Protein AF-A0A2I1P7T6-F1 (afdb_monomer)

Sequence (65 aa):
ILAMTSNGGVIRTEVSQIRHSGRATMGVRLVDLAKGNELVAVDRNVEEEAEESAEATAKAETESE

Solvent-accessible surface area (backbone atoms only — not comparable to full-atom values): 4277 Å² total; per-residue (Å²): 56,35,37,32,33,70,84,74,48,76,46,79,47,62,67,89,77,56,77,91,69,66,92,93,56,92,73,79,83,91,70,89,67,58,92,93,51,47,80,72,47,74,47,80,62,58,65,64,62,53,52,53,53,50,52,55,53,56,51,58,60,63,74,73,111

Nearest PDB structures (foldseek):
  6rkw-assembly1_C  TM=9.367E-01  e=3.110E-01  Escherichia coli K-12
  1zi0-assembly1_A  TM=8.962E-01  e=2.905E-01  Escherichia coli

pLDDT: mean 84.42, std 12.67, range [48.69, 96.12]

Foldseek 3Di:
DWWAKPVGDIDDDDPVPADDDDPPDPGDDPDDDDPPMDTDDDDDDCPVVVVVVVVVVVVVVVVVD

Structure (mmCIF, N/CA/C/O backbone):
data_AF-A0A2I1P7T6-F1
#
_entry.id   AF-A0A2I1P7T6-F1
#
loop_
_atom_site.group_PDB
_atom_site.id
_atom_site.type_symbol
_atom_site.label_atom_id
_atom_site.label_alt_id
_atom_site.label_comp_id
_atom_site.label_asym_id
_atom_site.label_entity_id
_atom_site.label_seq_id
_atom_site.pdbx_PDB_ins_code
_atom_site.Cartn_x
_atom_site.Cartn_y
_atom_site.Cartn_z
_atom_site.occupancy
_atom_site.B_iso_or_equiv
_atom_site.auth_seq_id
_atom_site.auth_comp_id
_atom_site.auth_asym_id
_atom_site.auth_atom_id
_atom_site.pdbx_PDB_model_num
ATOM 1 N N . ILE A 1 1 ? 0.200 0.066 -8.475 1.00 91.19 1 ILE A N 1
ATOM 2 C CA . ILE A 1 1 ? 0.282 -0.697 -7.205 1.00 91.19 1 ILE A CA 1
ATOM 3 C C . ILE A 1 1 ? -0.995 -1.494 -6.981 1.00 91.19 1 ILE A C 1
ATOM 5 O O . ILE A 1 1 ? -2.046 -1.112 -7.490 1.00 91.19 1 ILE A O 1
ATOM 9 N N . LEU A 1 2 ? -0.890 -2.582 -6.227 1.00 93.25 2 LEU A N 1
ATOM 10 C CA . LEU A 1 2 ? -2.006 -3.383 -5.737 1.00 93.25 2 LEU A CA 1
ATOM 11 C C . LEU A 1 2 ? -2.057 -3.257 -4.217 1.00 93.25 2 LEU A C 1
ATOM 13 O O . LEU A 1 2 ? -1.021 -3.314 -3.562 1.00 93.25 2 LEU A O 1
ATOM 17 N N . ALA A 1 3 ? -3.245 -3.076 -3.657 1.00 94.31 3 ALA A N 1
ATOM 18 C CA . ALA A 1 3 ? -3.455 -2.954 -2.221 1.00 94.31 3 ALA A CA 1
ATOM 19 C C . ALA A 1 3 ? -4.552 -3.939 -1.793 1.00 94.31 3 ALA A C 1
ATOM 21 O O . ALA A 1 3 ? -5.619 -3.968 -2.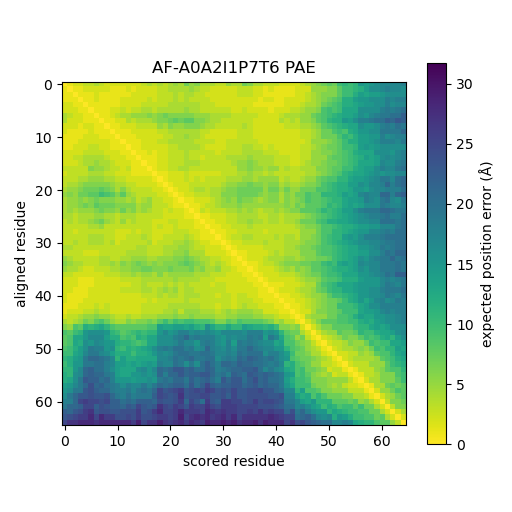403 1.00 94.31 3 ALA A O 1
ATOM 22 N N . MET A 1 4 ? -4.292 -4.758 -0.773 1.00 95.12 4 MET A N 1
ATOM 23 C CA . MET A 1 4 ? -5.232 -5.767 -0.278 1.00 95.12 4 MET A CA 1
ATOM 24 C C . MET A 1 4 ? -5.807 -5.356 1.070 1.00 95.12 4 MET A C 1
ATOM 26 O O . MET A 1 4 ? -5.078 -4.914 1.962 1.00 95.12 4 MET A O 1
ATOM 30 N N . THR A 1 5 ? -7.111 -5.539 1.230 1.00 95.75 5 THR A N 1
ATOM 31 C CA . THR A 1 5 ? -7.843 -5.243 2.464 1.00 95.75 5 THR A CA 1
ATOM 32 C C . THR A 1 5 ? -8.159 -6.514 3.248 1.00 95.75 5 THR A C 1
ATOM 34 O O . THR A 1 5 ? -8.233 -7.609 2.692 1.00 95.75 5 THR A O 1
ATOM 37 N N . SER A 1 6 ? -8.384 -6.382 4.556 1.0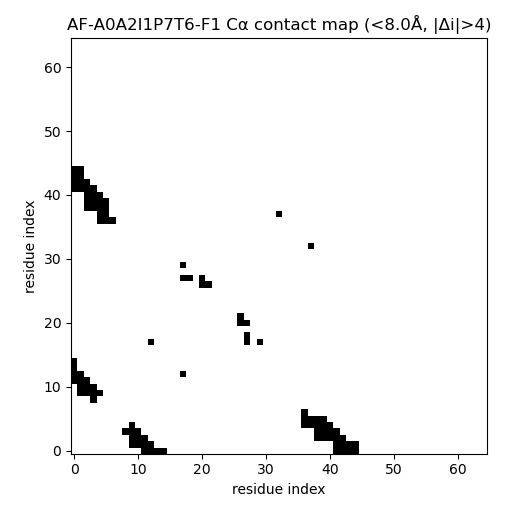0 95.62 6 SER A N 1
ATOM 38 C CA . SER A 1 6 ? -8.656 -7.510 5.462 1.00 95.62 6 SER A CA 1
ATOM 39 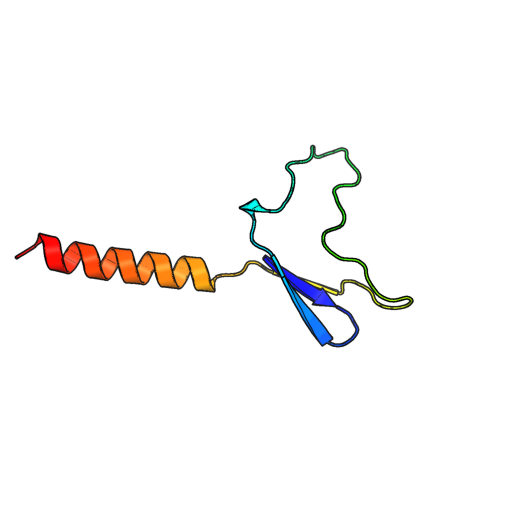C C . SER A 1 6 ? -9.900 -8.334 5.100 1.00 95.62 6 SER A C 1
ATOM 41 O O . SER A 1 6 ? -10.000 -9.496 5.481 1.00 95.62 6 SER A O 1
ATOM 43 N N . ASN A 1 7 ? -10.834 -7.766 4.333 1.00 94.31 7 ASN A N 1
AT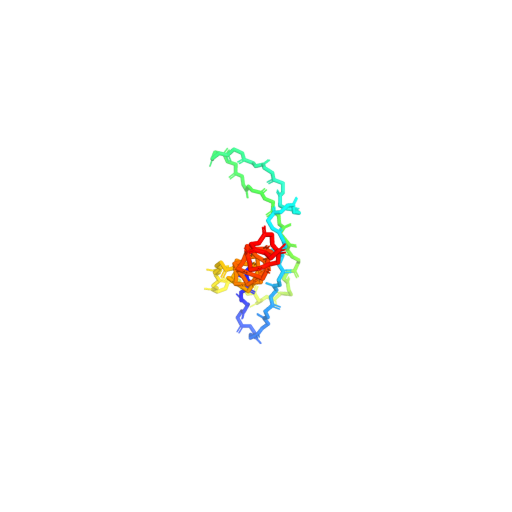OM 44 C CA . ASN A 1 7 ? -12.020 -8.458 3.822 1.00 94.31 7 ASN A CA 1
ATOM 45 C C . ASN A 1 7 ? -11.794 -9.179 2.474 1.00 94.31 7 ASN A C 1
ATOM 47 O O . ASN A 1 7 ? -12.765 -9.615 1.860 1.00 94.31 7 ASN A O 1
ATOM 51 N N . GLY A 1 8 ? -10.549 -9.269 1.990 1.00 92.44 8 GLY A N 1
ATOM 52 C CA . GLY A 1 8 ? -10.200 -9.926 0.725 1.00 92.44 8 GLY A CA 1
ATOM 53 C C . GLY A 1 8 ? -10.400 -9.065 -0.527 1.00 92.44 8 GLY A C 1
ATOM 54 O O . GLY A 1 8 ? -10.284 -9.570 -1.640 1.00 92.44 8 GLY A O 1
ATOM 55 N N . GLY A 1 9 ? -10.704 -7.774 -0.367 1.00 93.25 9 GLY A N 1
ATOM 56 C CA . GLY A 1 9 ? -10.756 -6.826 -1.476 1.00 93.25 9 GLY A CA 1
ATOM 57 C C . GLY A 1 9 ? -9.364 -6.499 -2.017 1.00 93.25 9 GLY A C 1
ATOM 58 O O . GLY A 1 9 ? -8.395 -6.413 -1.260 1.00 93.25 9 GLY A O 1
ATOM 59 N N . VAL A 1 10 ? -9.276 -6.283 -3.330 1.0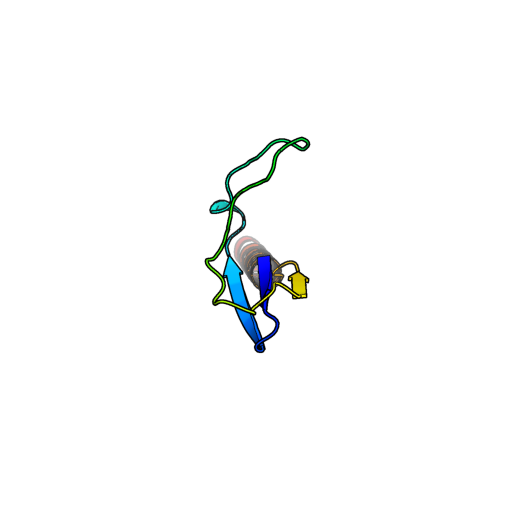0 93.44 10 VAL A N 1
ATOM 60 C CA . VAL A 1 10 ? -8.057 -5.827 -4.006 1.00 93.44 10 VAL A CA 1
ATOM 61 C C . VAL A 1 10 ? -8.347 -4.511 -4.710 1.00 93.44 10 VAL A C 1
ATOM 63 O O . VAL A 1 10 ? -9.307 -4.394 -5.469 1.00 93.44 10 VAL A O 1
ATOM 66 N N . ILE A 1 11 ? -7.503 -3.519 -4.454 1.00 92.31 11 ILE A N 1
ATOM 67 C CA . ILE A 1 11 ? -7.563 -2.196 -5.064 1.00 92.31 11 ILE A CA 1
ATOM 68 C C . ILE A 1 11 ? -6.355 -2.044 -5.977 1.00 92.31 11 ILE A C 1
ATOM 70 O O . ILE A 1 11 ? -5.214 -2.230 -5.550 1.00 92.31 11 ILE A O 1
ATOM 74 N N . ARG A 1 12 ? -6.611 -1.662 -7.227 1.00 91.56 12 ARG A N 1
ATOM 75 C CA . ARG A 1 12 ? -5.583 -1.311 -8.204 1.00 91.56 12 ARG A CA 1
ATOM 76 C C . ARG A 1 12 ? -5.523 0.202 -8.343 1.00 91.56 12 ARG A C 1
ATOM 78 O O . ARG A 1 12 ? -6.554 0.851 -8.504 1.00 91.56 12 ARG A O 1
ATOM 85 N N . THR A 1 13 ? -4.322 0.760 -8.275 1.00 90.38 13 THR A N 1
ATOM 86 C CA . THR A 1 13 ? -4.108 2.203 -8.438 1.00 90.38 13 THR A CA 1
ATOM 87 C C . THR A 1 13 ? -2.843 2.434 -9.242 1.00 90.38 13 THR A C 1
ATOM 89 O O . THR A 1 13 ? -1.783 1.897 -8.902 1.00 90.38 13 THR A O 1
ATOM 92 N N . GLU A 1 14 ? -2.945 3.220 -10.308 1.00 90.25 14 GLU A N 1
ATOM 93 C CA . GLU A 1 14 ? -1.785 3.651 -11.084 1.00 90.25 14 GLU A CA 1
ATOM 94 C C . GLU A 1 14 ? -0.896 4.563 -10.236 1.00 90.25 14 GLU A C 1
ATOM 96 O O . GLU A 1 14 ? -1.378 5.374 -9.443 1.00 90.25 14 GLU A O 1
ATOM 101 N N . V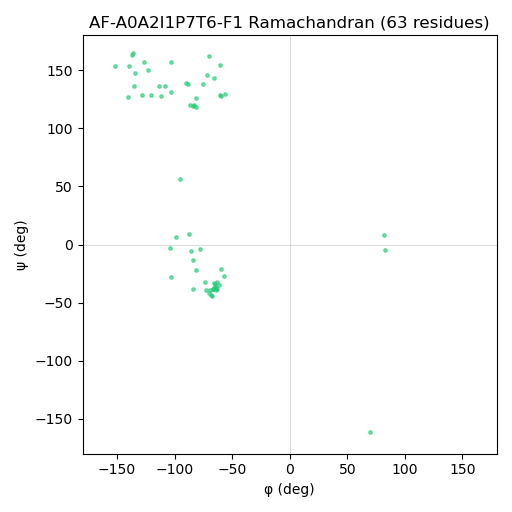AL A 1 15 ? 0.423 4.456 -10.401 1.00 89.69 15 VAL A N 1
ATOM 102 C CA . VAL A 1 15 ? 1.370 5.277 -9.624 1.00 89.69 15 VAL A CA 1
ATOM 103 C C . VAL A 1 15 ? 1.215 6.764 -9.962 1.00 89.69 15 VAL A C 1
ATOM 105 O O . VAL A 1 15 ? 1.325 7.607 -9.075 1.00 89.69 15 VAL A O 1
ATOM 108 N N . SER A 1 16 ? 0.880 7.074 -11.217 1.00 89.94 16 SER A N 1
ATOM 109 C CA . SER A 1 16 ? 0.613 8.424 -11.734 1.00 89.94 16 SER A CA 1
ATOM 110 C C . SER A 1 16 ? -0.501 9.161 -10.977 1.00 89.94 16 SER A C 1
ATOM 112 O O . SER A 1 16 ? -0.493 10.389 -10.900 1.00 89.94 16 SER A O 1
ATOM 114 N N . GLN A 1 17 ? -1.445 8.424 -10.386 1.00 88.31 17 GLN A N 1
ATOM 115 C CA . GLN A 1 17 ? -2.587 8.973 -9.653 1.00 88.31 17 GLN A CA 1
ATOM 116 C C . GLN A 1 17 ? -2.241 9.318 -8.197 1.00 88.31 17 GLN A C 1
ATOM 118 O O . GLN A 1 17 ? -3.003 10.011 -7.518 1.00 88.31 17 GLN A O 1
ATOM 123 N N . ILE A 1 18 ? -1.093 8.855 -7.693 1.00 90.94 18 ILE A N 1
ATOM 124 C CA . ILE A 1 18 ? -0.675 9.079 -6.311 1.00 90.94 18 ILE A CA 1
ATOM 125 C C . ILE A 1 18 ? 0.070 10.407 -6.219 1.00 90.94 18 ILE A C 1
ATOM 127 O O . ILE A 1 18 ? 1.127 10.613 -6.814 1.00 90.94 18 ILE A O 1
ATOM 131 N N . ARG A 1 19 ? -0.460 11.321 -5.405 1.00 90.88 19 ARG A N 1
ATOM 132 C CA . ARG A 1 19 ? 0.188 12.607 -5.153 1.00 90.88 19 ARG A CA 1
ATOM 133 C C . ARG A 1 19 ? 1.573 12.401 -4.538 1.00 90.88 19 ARG A C 1
ATOM 135 O O . ARG A 1 19 ? 1.703 11.777 -3.485 1.00 90.88 19 ARG A O 1
ATOM 142 N N . HIS A 1 20 ? 2.585 13.036 -5.124 1.00 91.19 20 HIS A N 1
ATOM 143 C CA . HIS A 1 20 ? 3.901 13.138 -4.501 1.00 91.19 20 HIS A CA 1
ATOM 144 C C . HIS A 1 20 ? 3.807 13.850 -3.146 1.00 91.19 20 HIS A C 1
ATOM 146 O O . HIS A 1 20 ? 3.278 14.958 -3.039 1.00 91.19 20 HIS A O 1
ATOM 152 N N . SER A 1 21 ? 4.350 13.213 -2.112 1.00 92.25 21 SER A N 1
ATOM 153 C CA . SER A 1 21 ? 4.428 13.761 -0.761 1.00 92.25 21 SER A CA 1
ATOM 154 C C . SER A 1 21 ? 5.823 13.540 -0.181 1.00 92.25 21 SER A C 1
ATOM 156 O O . SER A 1 21 ? 6.496 12.564 -0.504 1.00 92.25 21 SER A O 1
ATOM 158 N N . GLY A 1 22 ? 6.277 14.467 0.663 1.00 93.25 22 GLY A N 1
ATOM 159 C CA . GLY A 1 22 ? 7.591 14.385 1.302 1.00 93.25 22 GLY A CA 1
ATOM 160 C C . GLY A 1 22 ? 7.671 13.274 2.355 1.00 93.25 22 GLY A C 1
ATOM 161 O O . GLY A 1 22 ? 6.656 12.817 2.879 1.00 93.25 22 GLY A O 1
ATOM 162 N N . ARG A 1 23 ? 8.895 12.878 2.728 1.00 93.06 23 ARG A N 1
ATOM 163 C CA . ARG A 1 23 ? 9.136 11.782 3.687 1.00 93.06 23 ARG A CA 1
ATOM 164 C C . ARG A 1 23 ? 8.553 12.044 5.082 1.00 93.06 23 ARG A C 1
ATOM 166 O O . ARG A 1 23 ? 8.104 11.113 5.736 1.00 93.06 23 ARG A O 1
ATOM 173 N N . ALA A 1 24 ? 8.557 13.297 5.531 1.00 96.06 24 ALA A N 1
ATOM 174 C CA . ALA A 1 24 ? 8.015 13.706 6.827 1.00 96.06 24 ALA A CA 1
ATOM 175 C C . ALA A 1 24 ? 6.568 14.212 6.686 1.00 96.06 24 ALA A C 1
ATOM 177 O O . ALA A 1 24 ? 6.266 15.359 7.005 1.00 96.06 24 ALA A O 1
ATOM 178 N N . THR A 1 25 ? 5.681 13.379 6.137 1.00 94.25 25 THR A N 1
ATOM 179 C CA . THR A 1 25 ? 4.260 13.712 5.954 1.00 94.25 25 THR A CA 1
ATOM 180 C C . THR A 1 25 ? 3.369 12.539 6.347 1.00 94.25 25 THR A C 1
ATOM 182 O O . THR A 1 25 ? 3.830 11.408 6.461 1.00 94.25 25 THR A O 1
ATOM 185 N N . MET A 1 26 ? 2.075 12.806 6.518 1.00 92.88 26 MET A N 1
ATOM 186 C CA . MET A 1 26 ? 1.063 11.768 6.754 1.00 92.88 26 MET A CA 1
ATOM 187 C C . MET A 1 26 ? 0.646 11.023 5.474 1.00 92.88 26 MET A C 1
ATOM 189 O O . MET A 1 26 ? -0.161 10.101 5.539 1.00 92.88 26 MET A O 1
ATOM 193 N N . GLY A 1 27 ? 1.161 11.430 4.310 1.00 91.19 27 GLY A N 1
ATOM 194 C CA . GLY A 1 27 ? 0.733 10.906 3.016 1.00 91.19 27 GLY A CA 1
ATOM 195 C C . GLY A 1 27 ? -0.684 11.335 2.621 1.00 91.19 27 GLY A C 1
ATOM 196 O O . GLY A 1 27 ? -1.233 12.315 3.131 1.00 91.19 27 GLY A O 1
ATOM 197 N N . VAL A 1 28 ? -1.259 10.601 1.670 1.00 90.62 28 VAL A N 1
ATOM 198 C CA . VAL A 1 28 ? -2.630 10.780 1.172 1.00 90.62 28 VAL A CA 1
ATOM 199 C C . VAL A 1 28 ? -3.407 9.477 1.327 1.00 90.62 28 VAL A C 1
ATOM 201 O O . VAL A 1 28 ? -2.827 8.394 1.281 1.00 90.62 28 VAL A O 1
ATOM 204 N N . ARG A 1 29 ? -4.725 9.570 1.511 1.00 90.25 29 ARG A N 1
ATOM 205 C CA . ARG A 1 29 ? -5.594 8.388 1.503 1.00 90.25 29 ARG A CA 1
ATOM 206 C C . ARG A 1 29 ? -5.895 8.003 0.062 1.00 90.25 29 ARG A C 1
ATOM 208 O O . ARG A 1 29 ? -6.349 8.849 -0.700 1.00 90.25 29 ARG A O 1
ATOM 215 N N . LEU A 1 30 ? -5.636 6.744 -0.286 1.00 88.69 30 LEU A N 1
ATOM 216 C CA . LEU A 1 30 ? -5.935 6.204 -1.615 1.00 88.69 30 LEU A CA 1
ATOM 217 C C . LEU A 1 30 ? -7.387 5.729 -1.724 1.00 88.69 30 LEU A C 1
ATOM 219 O O . LEU A 1 30 ? -8.016 5.937 -2.754 1.00 88.69 30 LEU A O 1
ATOM 223 N N . VAL A 1 31 ? -7.922 5.120 -0.659 1.00 87.06 31 VAL A N 1
ATOM 224 C CA . VAL A 1 31 ? -9.310 4.639 -0.597 1.00 87.06 31 VAL A CA 1
ATOM 225 C C . VAL A 1 31 ? -9.930 4.919 0.764 1.00 87.06 31 VAL A C 1
ATOM 227 O O . VAL A 1 31 ? -9.229 4.947 1.780 1.00 87.06 31 VAL A O 1
ATOM 230 N N . ASP A 1 32 ? -11.253 5.040 0.788 1.00 90.44 32 ASP A N 1
ATOM 231 C CA . ASP A 1 32 ? -12.024 4.976 2.023 1.00 90.44 32 ASP A CA 1
ATOM 232 C C . ASP A 1 32 ? -12.303 3.514 2.384 1.00 90.44 32 ASP A C 1
ATOM 234 O O . ASP A 1 32 ? -12.939 2.769 1.636 1.00 90.44 32 ASP A O 1
ATOM 238 N N . LEU A 1 33 ? -11.817 3.094 3.549 1.00 91.19 33 LEU A N 1
ATOM 239 C CA . LEU A 1 33 ? -12.075 1.764 4.086 1.00 91.19 33 LEU A CA 1
ATOM 240 C C . LEU A 1 33 ? -13.363 1.781 4.911 1.00 91.19 33 LEU A C 1
ATOM 242 O O . LEU A 1 33 ? -13.606 2.695 5.705 1.00 91.19 33 LEU A O 1
ATOM 246 N N . ALA A 1 34 ? -14.185 0.743 4.752 1.00 91.00 34 ALA A N 1
ATOM 247 C CA . ALA A 1 34 ? -15.327 0.531 5.630 1.00 91.00 34 ALA A CA 1
ATOM 248 C C . ALA A 1 34 ? -14.862 0.351 7.087 1.00 91.00 34 ALA A C 1
ATOM 250 O O . ALA A 1 34 ? -13.737 -0.072 7.355 1.00 91.00 34 ALA A O 1
ATOM 251 N N . LYS A 1 35 ? -15.737 0.658 8.050 1.00 93.75 35 LYS A N 1
ATOM 252 C CA . LYS A 1 35 ? -15.408 0.502 9.475 1.00 93.75 35 LYS A CA 1
ATOM 253 C C . LYS A 1 35 ? -14.991 -0.939 9.783 1.00 93.75 35 LYS A C 1
ATOM 255 O O . LYS A 1 35 ? -15.719 -1.867 9.450 1.00 93.75 35 LYS A O 1
ATOM 260 N N . GLY A 1 36 ? -13.852 -1.092 10.457 1.00 93.44 36 GLY A N 1
ATOM 261 C CA . GLY A 1 36 ? -13.284 -2.395 10.816 1.00 93.44 36 GLY A CA 1
ATOM 262 C C . GLY A 1 36 ? -12.470 -3.063 9.705 1.00 93.44 36 GLY A C 1
ATOM 263 O O . GLY A 1 36 ? -11.862 -4.098 9.959 1.00 93.44 36 GLY A O 1
ATOM 264 N N . ASN A 1 37 ? -12.415 -2.476 8.505 1.00 93.38 37 ASN A N 1
ATOM 265 C CA . ASN A 1 37 ? -11.515 -2.933 7.457 1.00 93.38 37 ASN A CA 1
ATOM 266 C C . ASN A 1 37 ? -10.179 -2.207 7.554 1.00 93.38 37 ASN A C 1
ATOM 268 O O . ASN A 1 37 ? -10.118 -0.992 7.743 1.00 93.38 37 ASN A O 1
ATOM 272 N N . GLU A 1 38 ? -9.114 -2.967 7.348 1.00 94.06 38 GLU A N 1
ATOM 273 C CA . GLU A 1 38 ? -7.745 -2.475 7.373 1.00 94.06 38 GLU A CA 1
ATOM 274 C C . GLU A 1 38 ? -7.034 -2.863 6.081 1.00 94.06 38 GLU A C 1
ATOM 276 O O . GLU A 1 38 ? -7.431 -3.806 5.387 1.00 94.06 38 GLU A O 1
ATOM 281 N N . LEU A 1 39 ? -5.985 -2.115 5.751 1.00 93.31 3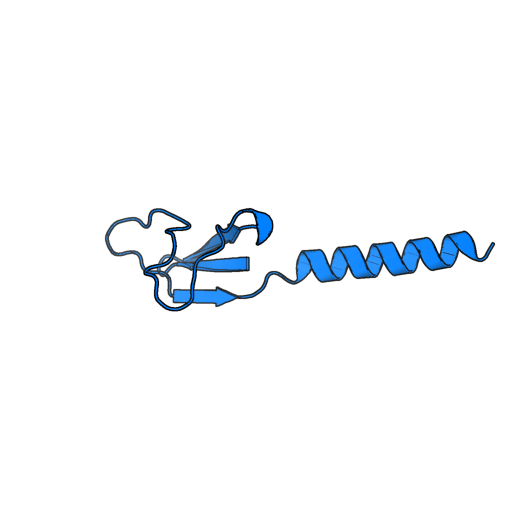9 LEU A N 1
ATOM 282 C CA . LEU A 1 39 ? -5.085 -2.463 4.664 1.00 93.31 39 LEU A CA 1
ATOM 283 C C . LEU A 1 39 ? -4.049 -3.459 5.187 1.00 93.31 39 LEU A C 1
ATOM 285 O O . LEU A 1 39 ? -3.308 -3.140 6.113 1.00 93.31 39 LEU A O 1
ATOM 289 N N . VAL A 1 40 ? -4.007 -4.652 4.598 1.00 96.12 40 VAL A N 1
ATOM 290 C CA . VAL A 1 40 ? -3.171 -5.761 5.086 1.00 96.12 40 VAL A CA 1
ATOM 291 C C . VAL A 1 40 ? -1.913 -5.973 4.253 1.00 96.12 40 VAL A C 1
ATOM 293 O O . VAL A 1 40 ? -0.909 -6.440 4.784 1.00 96.12 40 VAL A O 1
ATOM 296 N N . ALA A 1 41 ? -1.937 -5.619 2.967 1.00 94.62 41 ALA A N 1
ATOM 297 C CA . ALA A 1 41 ? -0.777 -5.750 2.093 1.00 94.62 41 ALA A CA 1
ATOM 298 C C . ALA A 1 41 ? -0.789 -4.709 0.971 1.00 94.62 41 ALA A C 1
ATOM 300 O O . ALA A 1 41 ? -1.848 -4.248 0.543 1.00 94.62 41 ALA A O 1
ATOM 301 N N . VAL A 1 42 ? 0.402 -4.372 0.479 1.00 93.81 42 VAL A N 1
ATOM 302 C CA . VAL A 1 42 ? 0.612 -3.578 -0.734 1.00 93.81 42 VAL A CA 1
ATOM 303 C C . VAL A 1 42 ? 1.714 -4.244 -1.541 1.00 93.81 42 VAL A C 1
ATOM 305 O O . VAL A 1 42 ? 2.734 -4.628 -0.973 1.00 93.81 42 VAL A O 1
ATOM 308 N N . ASP A 1 43 ? 1.514 -4.348 -2.848 1.00 94.38 43 ASP A N 1
ATOM 309 C CA . ASP A 1 43 ? 2.500 -4.881 -3.778 1.00 94.38 43 ASP A CA 1
ATOM 310 C C . ASP A 1 43 ? 2.581 -4.030 -5.052 1.00 94.38 43 ASP A C 1
ATOM 312 O O . ASP A 1 43 ? 1.706 -3.210 -5.370 1.00 94.38 43 ASP A O 1
ATOM 316 N N . ARG A 1 44 ? 3.663 -4.206 -5.801 1.00 91.44 44 ARG A N 1
ATOM 317 C CA . ARG A 1 44 ? 3.814 -3.616 -7.122 1.00 91.44 44 ARG A CA 1
ATOM 318 C C . ARG A 1 44 ? 2.960 -4.389 -8.121 1.00 91.44 44 ARG A C 1
ATOM 320 O O . ARG A 1 44 ? 2.904 -5.611 -8.121 1.00 91.44 44 ARG A O 1
ATOM 327 N N . ASN A 1 45 ? 2.303 -3.637 -8.995 1.00 88.75 45 ASN A N 1
ATOM 328 C CA . ASN A 1 45 ? 1.643 -4.215 -10.151 1.00 88.75 45 ASN A CA 1
ATOM 329 C C . ASN A 1 45 ? 2.701 -4.438 -11.242 1.00 88.75 45 ASN A C 1
ATOM 331 O O . ASN A 1 45 ? 3.301 -3.456 -11.660 1.00 88.75 45 ASN A O 1
ATOM 335 N N . VAL A 1 46 ? 2.934 -5.681 -11.666 1.00 85.62 46 VAL A N 1
ATOM 336 C CA . VAL A 1 46 ? 3.941 -6.031 -12.692 1.00 85.62 46 VAL A CA 1
ATOM 337 C C . VAL A 1 46 ? 3.330 -6.340 -14.062 1.00 85.62 46 VAL A C 1
ATOM 339 O O . VAL A 1 46 ? 4.064 -6.573 -15.014 1.00 85.62 46 VAL A O 1
ATOM 342 N N . GLU A 1 47 ? 1.998 -6.332 -14.183 1.00 75.06 47 GLU A N 1
ATOM 343 C CA . GLU A 1 47 ? 1.330 -6.607 -15.465 1.00 75.06 47 GLU A CA 1
ATOM 344 C C . GLU A 1 47 ? 1.659 -5.537 -16.523 1.00 75.06 47 GLU A C 1
ATOM 346 O O . GLU A 1 47 ? 1.925 -5.889 -17.665 1.00 75.06 47 GLU A O 1
ATOM 351 N N . GLU A 1 48 ? 1.768 -4.260 -16.134 1.00 68.81 48 GLU A N 1
ATOM 352 C CA . GLU A 1 48 ? 2.168 -3.176 -17.054 1.00 68.81 48 GLU A CA 1
ATOM 353 C C . GLU A 1 48 ? 3.628 -3.315 -17.527 1.00 68.81 48 GLU A C 1
ATOM 355 O O . GLU A 1 48 ? 3.916 -3.098 -18.699 1.00 68.81 48 GLU A O 1
ATOM 360 N N . GLU A 1 49 ? 4.550 -3.740 -16.651 1.00 67.25 49 GLU A N 1
ATOM 361 C CA . GLU A 1 49 ? 5.958 -3.984 -17.025 1.00 67.25 49 GLU A CA 1
ATOM 362 C C . GLU A 1 49 ? 6.075 -5.159 -18.024 1.00 67.25 49 GLU A C 1
ATOM 364 O O . GLU A 1 49 ? 6.936 -5.157 -18.906 1.00 67.25 49 GLU A O 1
ATOM 369 N N . ALA A 1 50 ? 5.199 -6.165 -17.910 1.00 64.88 50 ALA A N 1
ATOM 370 C CA . ALA A 1 50 ? 5.162 -7.308 -18.820 1.00 64.88 50 ALA A CA 1
ATOM 371 C C . ALA A 1 50 ? 4.598 -6.944 -20.206 1.00 64.88 50 ALA A C 1
ATOM 373 O O . ALA A 1 50 ? 5.123 -7.414 -21.217 1.00 64.88 50 ALA A O 1
ATOM 374 N N . GLU A 1 51 ? 3.568 -6.097 -20.263 1.00 62.88 51 GLU A N 1
ATOM 375 C CA . GLU A 1 51 ? 3.000 -5.592 -21.520 1.00 62.88 51 GLU A CA 1
ATOM 376 C C . GLU A 1 51 ? 3.986 -4.673 -22.260 1.00 62.88 51 GLU A C 1
ATOM 378 O O . GLU A 1 51 ? 4.221 -4.864 -23.453 1.00 62.88 51 GLU A O 1
ATOM 383 N N . GLU A 1 52 ? 4.660 -3.760 -21.554 1.00 63.88 52 GLU A N 1
ATOM 384 C CA . GLU A 1 52 ? 5.666 -2.864 -22.145 1.00 63.88 52 GLU A CA 1
ATOM 385 C C . GLU A 1 52 ? 6.880 -3.644 -22.688 1.00 63.88 52 GLU A C 1
ATOM 387 O O . GLU A 1 52 ? 7.379 -3.369 -23.784 1.00 63.88 52 GLU A O 1
ATOM 392 N N . SER A 1 53 ? 7.317 -4.688 -21.975 1.00 69.06 53 SER A N 1
ATOM 393 C CA . SER A 1 53 ? 8.367 -5.592 -22.457 1.00 69.06 53 SER A CA 1
ATOM 394 C C . SER A 1 53 ? 7.936 -6.386 -23.697 1.00 69.06 53 SER A C 1
ATOM 396 O O . SER A 1 53 ? 8.761 -6.635 -24.582 1.00 69.06 53 SER A O 1
ATOM 398 N N . ALA A 1 54 ? 6.671 -6.804 -23.784 1.00 69.00 54 ALA A N 1
ATOM 399 C CA . ALA A 1 54 ? 6.151 -7.534 -24.938 1.00 69.00 54 ALA A CA 1
ATOM 400 C C . ALA A 1 54 ? 6.044 -6.630 -26.180 1.00 69.00 54 ALA A C 1
ATOM 402 O O . ALA A 1 54 ? 6.456 -7.030 -27.270 1.00 69.00 54 ALA A O 1
ATOM 403 N N . GLU A 1 55 ? 5.580 -5.388 -26.015 1.00 68.50 55 GLU A N 1
ATOM 404 C CA . GLU A 1 55 ? 5.517 -4.400 -27.099 1.00 68.50 55 GLU A CA 1
ATOM 405 C C . GLU A 1 55 ? 6.904 -3.971 -27.599 1.00 68.50 55 GLU A C 1
ATOM 407 O O . GLU A 1 55 ? 7.104 -3.811 -28.807 1.00 68.50 55 GLU A O 1
ATOM 412 N N . ALA A 1 56 ? 7.882 -3.820 -26.700 1.00 71.25 56 ALA A N 1
ATOM 413 C CA . ALA A 1 56 ? 9.265 -3.518 -27.071 1.00 71.25 56 ALA A CA 1
ATOM 414 C C . ALA A 1 56 ? 9.893 -4.640 -27.913 1.00 71.25 56 ALA A C 1
ATOM 416 O O . ALA A 1 56 ? 10.607 -4.367 -28.879 1.00 71.25 56 ALA A O 1
ATOM 417 N N . THR A 1 57 ? 9.583 -5.897 -27.580 1.00 71.81 57 THR A N 1
ATOM 418 C CA . THR A 1 57 ? 10.062 -7.064 -28.334 1.00 71.81 57 THR A CA 1
ATOM 419 C C . THR A 1 57 ? 9.424 -7.113 -29.726 1.00 71.81 57 THR A C 1
ATOM 421 O O . THR A 1 57 ? 10.132 -7.280 -30.714 1.00 71.81 57 THR A O 1
ATOM 424 N N . ALA A 1 58 ? 8.114 -6.857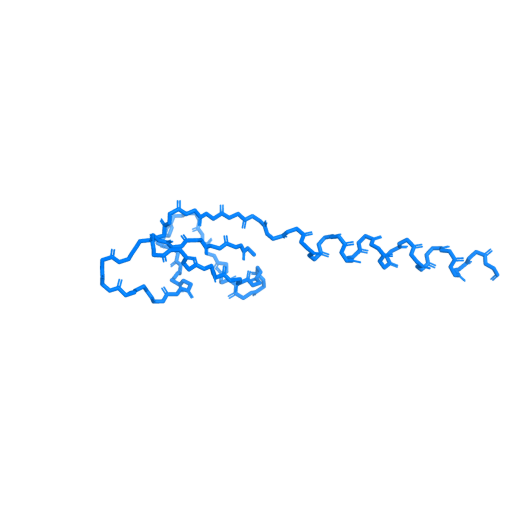 -29.829 1.00 71.38 58 ALA A N 1
ATOM 425 C CA . ALA A 1 58 ? 7.399 -6.857 -31.106 1.00 71.38 58 ALA A CA 1
ATOM 426 C C . ALA A 1 58 ? 7.849 -5.733 -32.063 1.00 71.38 58 ALA A C 1
ATOM 428 O O . ALA A 1 58 ? 7.950 -5.953 -33.269 1.00 71.38 58 ALA A O 1
ATOM 429 N N . LYS A 1 59 ? 8.159 -4.530 -31.552 1.00 71.44 59 LYS A N 1
ATOM 430 C CA . LYS A 1 59 ? 8.659 -3.417 -32.386 1.00 71.44 59 LYS A CA 1
ATOM 431 C C . LYS A 1 59 ? 10.065 -3.662 -32.935 1.00 71.44 59 LYS A C 1
ATOM 433 O O . LYS A 1 59 ? 10.321 -3.337 -34.094 1.00 71.44 59 LYS A O 1
ATOM 438 N N . ALA A 1 60 ? 10.948 -4.258 -32.133 1.00 67.69 60 ALA A N 1
ATOM 439 C CA . ALA A 1 60 ? 12.315 -4.575 -32.547 1.00 67.69 60 ALA A CA 1
ATOM 440 C C . ALA A 1 60 ? 12.362 -5.594 -33.703 1.00 67.69 60 ALA A C 1
ATOM 442 O O . ALA A 1 60 ? 13.241 -5.518 -34.563 1.00 67.69 60 ALA A O 1
ATOM 443 N N . GLU A 1 61 ? 11.395 -6.513 -33.756 1.00 63.25 61 GLU A N 1
ATOM 444 C CA . GLU A 1 61 ? 11.260 -7.484 -34.847 1.00 63.25 61 GLU A CA 1
ATOM 445 C C . GLU A 1 61 ? 10.741 -6.840 -36.145 1.00 63.25 61 GLU A C 1
ATOM 447 O O . GLU A 1 61 ? 11.173 -7.229 -37.224 1.00 63.25 61 GLU A O 1
ATOM 452 N N . THR A 1 62 ? 9.893 -5.807 -36.065 1.00 59.41 62 THR A N 1
ATOM 453 C CA . THR A 1 62 ? 9.354 -5.110 -37.252 1.00 59.41 62 THR A CA 1
ATOM 454 C C . THR A 1 62 ? 10.279 -4.064 -37.884 1.00 59.41 62 THR A C 1
ATOM 456 O O . THR A 1 62 ? 10.102 -3.749 -39.054 1.00 59.41 62 THR A O 1
ATOM 459 N N . GLU A 1 63 ? 11.255 -3.511 -37.153 1.00 59.06 63 GLU A N 1
ATOM 460 C CA . GLU A 1 63 ? 12.245 -2.559 -37.708 1.00 59.06 63 GLU A CA 1
ATOM 461 C C . GLU A 1 63 ? 13.460 -3.246 -38.359 1.00 59.06 63 GLU A C 1
ATOM 463 O O . GLU A 1 63 ? 14.312 -2.575 -38.941 1.00 59.06 63 GLU A O 1
ATOM 468 N N . SER A 1 64 ? 13.551 -4.575 -38.259 1.00 54.88 64 SER A N 1
ATOM 469 C CA . SER A 1 64 ? 14.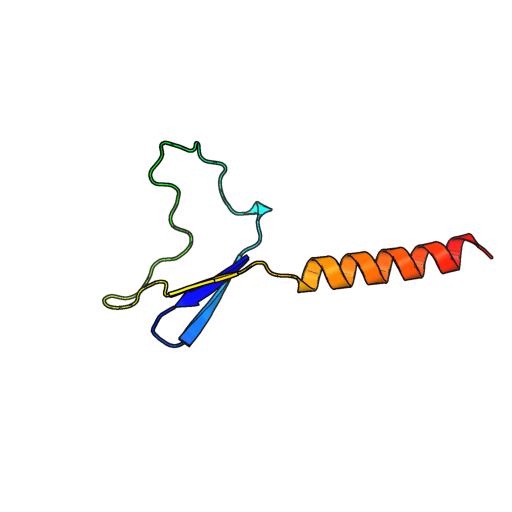662 -5.369 -38.798 1.00 54.88 64 SER A CA 1
ATOM 470 C C . SER A 1 64 ? 14.362 -6.019 -40.163 1.00 54.88 64 SER A C 1
ATOM 472 O O . SER A 1 64 ? 15.194 -6.792 -40.644 1.00 54.88 64 SER A O 1
ATOM 474 N N . GLU A 1 65 ? 13.213 -5.714 -40.783 1.00 48.69 65 GLU A N 1
ATOM 475 C CA . GLU A 1 65 ? 12.802 -6.166 -42.131 1.00 48.69 65 GLU A CA 1
ATOM 476 C C . GLU A 1 65 ? 12.788 -5.022 -43.158 1.00 48.69 65 GLU A C 1
ATOM 478 O O . GLU A 1 65 ? 12.318 -3.909 -42.821 1.00 48.69 65 GLU A O 1
#

InterPro domains:
  IPR006691 DNA gyrase/topoisomerase IV, subunit A, C-terminal repeat [PF03989] (1-43)
  IPR035516 DNA gyrase/topoisomerase IV, subunit A, C-terminal [G3DSA:2.120.10.90] (1-63)
  IPR035516 DNA gyrase/topoisomerase IV, subunit A, C-terminal [SSF101904] (1-57)

Secondary structure (DSSP, 8-state):
-EEEETTS-EEE--GGGSPP--SSS-----SPPPTT--EEEEE---HHHHHHHHHHHHHHHHTT-

Radius of gyration: 17.44 Å; Cα contacts (8 Å, |Δi|>4): 50; chains: 1; bounding box: 30×24×53 Å

Mean predicted aligned error: 8.73 Å

Organism: NCBI:txid138300